Protein AF-A0A952ISI0-F1 (afdb_monomer_lite)

Structure (mmCIF, N/CA/C/O backbone):
data_AF-A0A952ISI0-F1
#
_entry.id   AF-A0A952ISI0-F1
#
loop_
_atom_site.group_PDB
_atom_site.id
_atom_site.type_symbol
_atom_site.label_atom_id
_atom_site.label_alt_id
_atom_site.label_comp_id
_atom_site.label_asym_id
_atom_site.label_entity_id
_atom_site.label_seq_id
_atom_site.pdbx_PDB_ins_code
_atom_site.Cartn_x
_atom_site.Cartn_y
_atom_site.Cartn_z
_atom_site.occupancy
_atom_site.B_iso_or_equiv
_atom_site.auth_seq_id
_atom_site.auth_comp_id
_atom_site.auth_asym_id
_atom_site.auth_atom_id
_atom_site.pdbx_PDB_model_num
ATOM 1 N N . MET A 1 1 ? -4.966 2.055 -0.351 1.00 89.69 1 MET A N 1
ATOM 2 C CA . MET A 1 1 ? -5.248 0.604 -0.196 1.00 89.69 1 MET A CA 1
ATOM 3 C C . MET A 1 1 ? -5.944 0.350 1.142 1.00 89.69 1 MET A C 1
ATOM 5 O O . MET A 1 1 ? -5.850 1.216 2.006 1.00 89.69 1 MET A O 1
ATOM 9 N N . LYS A 1 2 ? -6.636 -0.787 1.326 1.00 96.19 2 LYS A N 1
ATOM 10 C CA . LYS A 1 2 ? -7.301 -1.150 2.596 1.00 96.19 2 LYS A CA 1
ATOM 11 C C . LYS A 1 2 ? -6.538 -2.250 3.350 1.00 96.19 2 LYS A C 1
ATOM 13 O O . LYS A 1 2 ? -5.913 -3.111 2.725 1.00 96.19 2 LYS A O 1
ATOM 18 N N . CYS A 1 3 ? -6.580 -2.200 4.680 1.00 96.56 3 CYS A N 1
ATOM 19 C CA . CYS A 1 3 ? -6.066 -3.246 5.560 1.00 96.56 3 CYS A CA 1
ATOM 20 C C . CYS A 1 3 ? -6.962 -4.484 5.460 1.00 96.56 3 CYS A C 1
ATOM 22 O O . CYS A 1 3 ? -8.182 -4.358 5.486 1.00 96.56 3 CYS A O 1
ATOM 24 N N . ASN A 1 4 ? -6.372 -5.675 5.367 1.00 95.25 4 ASN A N 1
ATOM 25 C CA . ASN A 1 4 ? -7.150 -6.907 5.232 1.00 95.25 4 ASN A CA 1
ATOM 26 C C . ASN A 1 4 ? -7.825 -7.326 6.547 1.00 95.25 4 ASN A C 1
ATOM 28 O O . ASN A 1 4 ? -8.844 -8.002 6.504 1.00 95.25 4 ASN A O 1
ATOM 32 N N . SER A 1 5 ? -7.277 -6.922 7.697 1.00 95.69 5 SER A N 1
ATOM 33 C CA . SER A 1 5 ? -7.800 -7.329 9.005 1.00 95.69 5 SER A CA 1
ATOM 34 C C . SER A 1 5 ? -8.957 -6.451 9.478 1.00 95.69 5 SER A C 1
ATOM 36 O O . SER A 1 5 ? -9.991 -6.959 9.890 1.00 95.69 5 SER A O 1
ATOM 38 N N . CYS A 1 6 ? -8.808 -5.126 9.414 1.00 95.69 6 CYS A N 1
ATOM 39 C CA . CYS A 1 6 ? -9.796 -4.181 9.954 1.00 95.69 6 CYS A CA 1
ATOM 40 C C . CYS A 1 6 ? -10.494 -3.336 8.877 1.00 95.69 6 CYS A C 1
ATOM 42 O O . CYS A 1 6 ? -11.285 -2.457 9.201 1.00 95.69 6 CYS A O 1
ATOM 44 N N . SER A 1 7 ? -10.210 -3.576 7.590 1.00 96.38 7 SER A N 1
ATOM 45 C CA . SER A 1 7 ? -10.782 -2.850 6.439 1.00 96.38 7 SER A CA 1
ATOM 46 C C . SER A 1 7 ? -10.505 -1.338 6.384 1.00 96.38 7 SER A C 1
ATOM 48 O O . SER A 1 7 ? -10.934 -0.667 5.440 1.00 96.38 7 SER A O 1
ATOM 50 N N . THR A 1 8 ? -9.742 -0.795 7.333 1.00 97.00 8 THR A N 1
ATOM 51 C CA . THR A 1 8 ? -9.357 0.618 7.385 1.00 97.00 8 THR A CA 1
ATOM 52 C C . THR A 1 8 ? -8.412 0.997 6.250 1.00 97.00 8 THR A C 1
ATOM 54 O O . THR A 1 8 ? -7.594 0.193 5.794 1.00 97.00 8 THR A O 1
ATOM 57 N N . SER A 1 9 ? -8.499 2.251 5.805 1.00 97.75 9 SER A N 1
ATOM 58 C CA . SER A 1 9 ? -7.539 2.841 4.872 1.00 97.75 9 SER A CA 1
ATOM 59 C C . SER A 1 9 ? -6.133 2.836 5.467 1.00 97.75 9 SER A C 1
ATOM 61 O O . SER A 1 9 ? -5.913 3.330 6.570 1.00 97.75 9 SER A O 1
ATOM 63 N N . MET A 1 10 ? -5.181 2.267 4.731 1.00 97.94 10 MET A N 1
ATOM 64 C CA . MET A 1 10 ? -3.777 2.270 5.138 1.00 97.94 10 MET A CA 1
ATOM 65 C C . MET A 1 10 ? -3.080 3.542 4.659 1.00 97.94 10 MET A C 1
ATOM 67 O O . MET A 1 10 ? -3.385 4.049 3.575 1.00 97.94 10 MET A O 1
ATOM 71 N N . VAL A 1 11 ? -2.126 4.014 5.456 1.00 97.31 11 VAL A N 1
ATOM 72 C CA . VAL A 1 11 ? -1.349 5.236 5.230 1.00 97.31 11 VAL A CA 1
ATOM 73 C C . VAL A 1 11 ? 0.026 4.861 4.689 1.00 97.31 11 VAL A C 1
ATOM 75 O O . VAL A 1 11 ? 0.629 3.907 5.171 1.00 97.31 11 VAL A O 1
ATOM 78 N N . LEU A 1 12 ? 0.507 5.578 3.672 1.00 97.19 12 LEU A N 1
ATOM 79 C CA . LEU A 1 12 ? 1.858 5.398 3.137 1.00 97.19 12 LEU A CA 1
ATOM 80 C C . LEU A 1 12 ? 2.872 5.971 4.131 1.00 97.19 12 LEU A C 1
ATOM 82 O O . LEU A 1 12 ? 2.806 7.153 4.452 1.00 97.19 12 LEU A O 1
ATOM 86 N N . GLU A 1 13 ? 3.798 5.142 4.593 1.00 96.31 13 GLU A N 1
ATOM 87 C CA . GLU A 1 13 ? 4.800 5.526 5.592 1.00 96.31 13 GLU A CA 1
ATOM 88 C C . GLU A 1 13 ? 6.170 5.742 4.951 1.00 96.31 13 GLU A C 1
ATOM 90 O O . GLU A 1 13 ? 6.840 6.742 5.196 1.00 96.31 13 GLU A O 1
ATOM 95 N N . ARG A 1 14 ? 6.572 4.816 4.075 1.00 95.62 14 ARG A N 1
ATOM 96 C CA . ARG A 1 14 ? 7.871 4.845 3.404 1.00 95.62 14 ARG A CA 1
ATOM 97 C C . ARG A 1 14 ? 7.706 4.552 1.925 1.00 95.62 14 ARG A C 1
ATOM 99 O O . ARG A 1 14 ? 6.906 3.707 1.527 1.00 95.62 14 ARG A O 1
ATOM 106 N N . THR A 1 15 ? 8.506 5.234 1.116 1.00 96.81 15 THR A N 1
ATOM 107 C CA . THR A 1 15 ? 8.694 4.923 -0.301 1.00 96.81 15 THR A CA 1
ATOM 108 C C . THR A 1 15 ? 10.179 4.771 -0.571 1.00 96.81 15 THR A C 1
ATOM 110 O O . THR A 1 15 ? 10.985 5.549 -0.071 1.00 96.81 15 THR A O 1
ATOM 113 N N . GLU A 1 16 ? 10.533 3.777 -1.370 1.00 96.38 16 GLU A N 1
ATOM 114 C CA . GLU A 1 16 ? 11.889 3.550 -1.846 1.00 96.38 16 GLU A CA 1
ATOM 115 C C . GLU A 1 16 ? 11.842 3.364 -3.355 1.00 96.38 16 GLU A C 1
ATOM 117 O O . GLU A 1 16 ? 11.058 2.571 -3.879 1.00 96.38 16 GLU A O 1
ATOM 122 N N . SER A 1 17 ? 12.660 4.128 -4.065 1.00 94.81 17 SER A N 1
ATOM 123 C CA . SER A 1 17 ? 12.734 4.098 -5.519 1.00 94.81 17 SER A CA 1
ATOM 124 C C . SER A 1 17 ? 14.105 3.614 -5.962 1.00 94.81 17 SER A C 1
ATOM 126 O O . SER A 1 17 ? 15.123 4.162 -5.547 1.00 94.81 17 SER A O 1
ATOM 128 N N . SER A 1 18 ? 14.110 2.632 -6.855 1.00 91.38 18 SER A N 1
ATOM 129 C CA . SER A 1 18 ? 15.262 2.234 -7.656 1.00 91.38 18 SER A CA 1
ATOM 130 C C . SER A 1 18 ? 15.027 2.634 -9.124 1.00 91.38 18 SER A C 1
ATOM 132 O O . SER A 1 18 ? 13.893 2.946 -9.499 1.00 91.38 18 SER A O 1
ATOM 134 N N . PRO A 1 19 ? 16.051 2.588 -9.992 1.00 90.31 19 PRO A N 1
ATOM 135 C CA . PRO A 1 19 ? 15.895 2.883 -11.421 1.00 90.31 19 PRO A CA 1
ATOM 136 C C . PRO A 1 19 ? 14.863 2.001 -12.144 1.00 90.31 19 PRO A C 1
ATOM 138 O O . PRO A 1 19 ? 14.319 2.393 -13.169 1.00 90.31 19 PRO A O 1
ATOM 141 N N . ILE A 1 20 ? 14.590 0.804 -11.618 1.00 92.94 20 ILE A N 1
ATOM 142 C CA . ILE A 1 20 ? 13.734 -0.209 -12.255 1.00 92.94 20 ILE A CA 1
ATOM 143 C C . ILE A 1 20 ? 12.440 -0.475 -11.480 1.00 92.94 20 ILE A C 1
ATOM 145 O O . ILE A 1 20 ? 11.546 -1.170 -11.969 1.00 92.94 20 ILE A O 1
ATOM 149 N N . SER A 1 21 ? 12.314 0.035 -10.256 1.00 94.62 21 SER A N 1
ATOM 150 C CA . SER A 1 21 ? 11.183 -0.273 -9.385 1.00 94.62 21 SER A CA 1
ATOM 151 C C . SER A 1 21 ? 10.922 0.802 -8.337 1.00 94.62 21 SER A C 1
ATOM 153 O O . SER A 1 21 ? 11.760 1.644 -8.032 1.00 94.62 21 SER A O 1
ATOM 155 N N . ARG A 1 22 ? 9.722 0.770 -7.773 1.00 95.38 22 ARG A N 1
ATOM 156 C CA . ARG A 1 22 ? 9.302 1.586 -6.643 1.00 95.38 22 ARG A CA 1
ATOM 157 C C . ARG A 1 22 ? 8.602 0.685 -5.639 1.00 95.38 22 ARG A C 1
ATOM 159 O O . ARG A 1 22 ? 7.622 0.027 -5.988 1.00 95.38 22 ARG A O 1
ATOM 166 N N . SER A 1 23 ? 9.115 0.655 -4.421 1.00 97.31 23 SER A N 1
ATOM 167 C CA . SER A 1 23 ? 8.536 -0.055 -3.287 1.00 97.31 23 SER A CA 1
ATOM 168 C C . SER A 1 23 ? 7.878 0.946 -2.343 1.00 97.31 23 SER A C 1
ATOM 170 O O . SER A 1 23 ? 8.433 2.000 -2.044 1.00 97.31 23 SER A O 1
ATOM 172 N N . GLU A 1 24 ? 6.674 0.625 -1.894 1.00 97.50 24 GLU A N 1
ATOM 173 C CA . GLU A 1 24 ? 5.838 1.464 -1.037 1.00 97.50 24 GLU A CA 1
ATOM 174 C C . GLU A 1 24 ? 5.379 0.636 0.162 1.00 97.50 24 GLU A C 1
ATOM 176 O O . GLU A 1 24 ? 4.841 -0.460 -0.013 1.00 97.50 24 GLU A O 1
ATOM 181 N N . TRP A 1 25 ? 5.594 1.148 1.372 1.00 97.50 25 TRP A N 1
ATOM 182 C CA . TRP A 1 25 ? 5.176 0.515 2.621 1.00 97.50 25 TRP A CA 1
ATOM 183 C C . TRP A 1 25 ? 4.026 1.298 3.227 1.00 97.50 25 TRP A C 1
ATOM 185 O O . TRP A 1 25 ? 4.127 2.501 3.470 1.00 97.50 25 TRP A O 1
ATOM 195 N N . TYR A 1 26 ? 2.944 0.586 3.498 1.00 97.56 26 TYR A N 1
ATOM 196 C CA . TYR A 1 26 ? 1.729 1.128 4.067 1.00 97.56 26 TYR A CA 1
ATOM 197 C C . TYR A 1 26 ? 1.489 0.538 5.445 1.00 97.56 26 TYR A C 1
ATOM 199 O O . TYR A 1 26 ? 1.604 -0.674 5.622 1.00 97.56 26 TYR A O 1
ATOM 207 N N . ASN A 1 27 ? 1.072 1.377 6.383 1.00 97.38 27 ASN A N 1
ATOM 208 C CA . ASN A 1 27 ? 0.749 1.002 7.751 1.00 97.38 27 ASN A CA 1
ATOM 209 C C . ASN A 1 27 ? -0.742 1.235 8.034 1.00 97.38 27 ASN A C 1
ATOM 211 O O . ASN A 1 27 ? -1.356 2.178 7.523 1.00 97.38 27 ASN A O 1
ATOM 215 N N . CYS A 1 28 ? -1.356 0.350 8.814 1.00 97.69 28 CYS A N 1
ATOM 216 C CA . CYS A 1 28 ? -2.716 0.523 9.292 1.00 97.69 28 CYS A CA 1
ATOM 217 C C . CYS A 1 28 ? -2.724 1.234 10.655 1.00 97.69 28 CYS A C 1
ATOM 219 O O . CYS A 1 28 ? -2.254 0.654 11.633 1.00 97.69 28 CYS A O 1
ATOM 221 N N . PRO A 1 29 ? -3.355 2.415 10.776 1.00 96.38 29 PRO A N 1
ATOM 222 C CA . PRO A 1 29 ? -3.336 3.181 12.022 1.00 96.38 29 PRO A CA 1
ATOM 223 C C . PRO A 1 29 ? -4.140 2.545 13.167 1.00 96.38 29 PRO A C 1
ATOM 225 O O . PRO A 1 29 ? -4.009 2.985 14.302 1.00 96.38 29 PRO A O 1
ATOM 228 N N . LEU A 1 30 ? -4.983 1.540 12.895 1.00 96.81 30 LEU A N 1
ATOM 229 C CA . LEU A 1 30 ? -5.813 0.908 13.930 1.00 96.81 30 LEU A CA 1
ATOM 230 C C . LEU A 1 30 ? -5.216 -0.383 14.484 1.00 96.81 30 LEU A C 1
ATOM 232 O O . LEU A 1 30 ? -5.305 -0.628 15.680 1.00 96.81 30 LEU A O 1
ATOM 236 N N . CYS A 1 31 ? -4.645 -1.228 13.623 1.00 96.38 31 CYS A N 1
ATOM 237 C CA . CYS A 1 31 ? -4.140 -2.544 14.027 1.00 96.38 31 CYS A CA 1
ATOM 238 C C . CYS A 1 31 ? -2.625 -2.707 13.855 1.00 96.38 31 CYS A C 1
ATOM 240 O O . CYS A 1 31 ? -2.103 -3.777 14.152 1.00 96.38 31 CYS A O 1
ATOM 242 N N . GLY A 1 32 ? -1.923 -1.693 13.337 1.00 95.19 32 GLY A N 1
ATOM 243 C CA . GLY A 1 32 ? -0.470 -1.712 13.143 1.00 95.19 32 GLY A CA 1
ATOM 244 C C . GLY A 1 32 ? 0.021 -2.643 12.032 1.00 95.19 32 GLY A C 1
ATOM 245 O O . GLY A 1 32 ? 1.221 -2.870 11.900 1.00 95.19 32 GLY A O 1
ATOM 246 N N . GLN A 1 33 ? -0.878 -3.220 11.229 1.00 96.50 33 GLN A N 1
ATOM 247 C CA . GLN A 1 33 ? -0.471 -4.116 10.152 1.00 96.50 33 GLN A CA 1
ATOM 248 C C . GLN A 1 33 ? 0.234 -3.344 9.034 1.00 96.50 33 GLN A C 1
ATOM 250 O O . GLN A 1 33 ? -0.275 -2.331 8.554 1.00 96.50 33 GLN A O 1
ATOM 255 N N . VAL A 1 34 ? 1.356 -3.887 8.563 1.00 96.25 34 VAL A N 1
ATOM 256 C CA . VAL A 1 34 ? 2.159 -3.305 7.484 1.00 96.25 34 VAL A CA 1
ATOM 257 C C . VAL A 1 34 ? 1.989 -4.113 6.199 1.00 96.25 34 VAL A C 1
ATOM 259 O O . VAL A 1 34 ? 1.936 -5.343 6.221 1.00 96.25 34 VAL A O 1
ATOM 262 N N . ARG A 1 35 ? 1.898 -3.429 5.056 1.00 96.06 35 ARG A N 1
ATOM 263 C CA . ARG A 1 35 ? 1.877 -4.041 3.721 1.00 96.06 35 ARG A CA 1
ATOM 264 C C . ARG A 1 35 ? 2.844 -3.323 2.794 1.00 96.06 35 ARG A C 1
ATOM 266 O O . ARG A 1 35 ? 2.823 -2.102 2.711 1.00 96.06 35 ARG A O 1
ATOM 273 N N . MET A 1 36 ? 3.637 -4.095 2.060 1.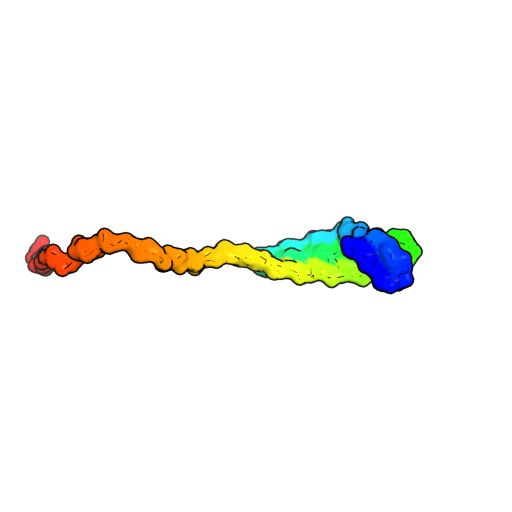00 96.19 36 MET A N 1
ATOM 274 C CA . MET A 1 36 ? 4.541 -3.586 1.032 1.00 96.19 36 MET A CA 1
ATOM 275 C C . MET A 1 36 ? 3.960 -3.852 -0.358 1.00 96.19 36 MET A C 1
ATOM 277 O O . MET A 1 36 ? 3.442 -4.939 -0.620 1.00 96.19 36 MET A O 1
ATOM 281 N N . THR A 1 37 ? 4.066 -2.879 -1.258 1.00 95.12 37 THR A N 1
ATOM 282 C CA . THR A 1 37 ? 3.771 -3.054 -2.683 1.00 95.12 37 THR A CA 1
ATOM 283 C C . THR A 1 37 ? 4.959 -2.614 -3.517 1.00 95.12 37 THR A C 1
ATOM 285 O O . THR A 1 37 ? 5.493 -1.533 -3.289 1.00 95.12 37 THR A O 1
ATOM 288 N N . THR A 1 38 ? 5.336 -3.411 -4.513 1.00 95.50 38 THR A N 1
ATOM 289 C CA . THR A 1 38 ? 6.406 -3.068 -5.455 1.00 95.50 38 THR A CA 1
ATOM 290 C C . THR A 1 38 ? 5.823 -2.915 -6.852 1.00 95.50 38 THR A C 1
ATOM 292 O O . THR A 1 38 ? 5.132 -3.803 -7.350 1.00 95.50 38 THR A O 1
ATOM 295 N N . ARG A 1 39 ? 6.111 -1.787 -7.499 1.00 91.88 39 ARG A N 1
ATOM 296 C CA . ARG A 1 39 ? 5.766 -1.512 -8.896 1.00 91.88 39 ARG A CA 1
ATOM 297 C C . ARG A 1 39 ? 7.050 -1.433 -9.710 1.00 91.88 39 ARG A C 1
ATOM 299 O O . ARG A 1 39 ? 7.993 -0.771 -9.291 1.00 91.88 39 ARG A O 1
ATOM 306 N N . LYS A 1 40 ? 7.105 -2.095 -10.867 1.00 91.50 40 LYS A N 1
ATOM 307 C CA . LYS A 1 40 ? 8.200 -1.884 -11.826 1.00 91.50 40 LYS A CA 1
ATOM 308 C C . LYS A 1 40 ? 8.029 -0.499 -12.446 1.00 91.50 40 LYS A C 1
ATOM 310 O O . LYS A 1 40 ? 6.909 -0.138 -12.809 1.00 91.50 40 LYS 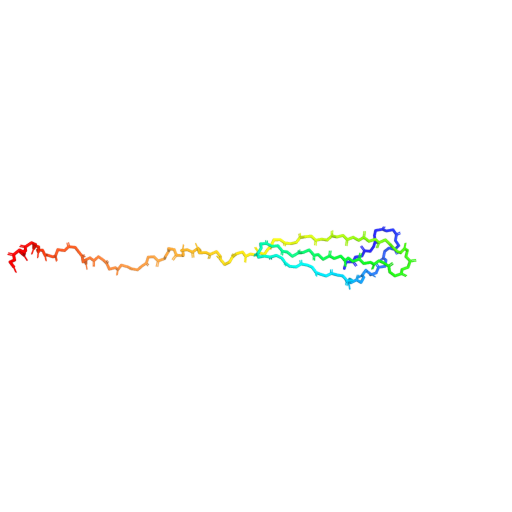A O 1
ATOM 315 N N . GLN A 1 41 ? 9.106 0.274 -12.536 1.00 81.69 41 GLN A N 1
ATOM 316 C CA . GLN A 1 41 ? 9.074 1.492 -13.337 1.00 81.69 41 GLN A CA 1
ATOM 317 C C . GLN A 1 41 ? 9.067 1.064 -14.800 1.00 81.69 41 GLN A C 1
ATO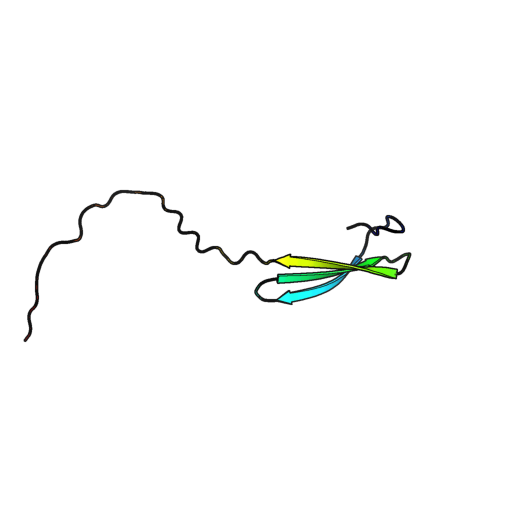M 319 O O . GLN A 1 41 ? 9.852 0.205 -15.200 1.00 81.69 41 GLN A O 1
ATOM 324 N N . ALA A 1 42 ? 8.141 1.616 -15.583 1.00 73.31 42 ALA A N 1
ATOM 325 C CA . ALA A 1 42 ? 8.218 1.480 -17.023 1.00 73.31 42 ALA A CA 1
ATOM 326 C C . ALA A 1 42 ? 9.515 2.171 -17.444 1.00 73.31 42 ALA A C 1
ATOM 328 O O . ALA A 1 42 ? 9.616 3.395 -17.391 1.00 73.31 42 ALA A O 1
ATOM 329 N N . THR A 1 43 ? 10.524 1.387 -17.817 1.00 65.31 43 THR A N 1
ATOM 330 C CA . THR A 1 43 ? 11.617 1.916 -18.624 1.00 65.31 43 THR A CA 1
ATOM 331 C C . THR A 1 43 ? 10.971 2.589 -19.831 1.00 65.31 43 THR A C 1
ATOM 333 O O . THR A 1 43 ? 10.050 1.978 -20.395 1.00 65.31 43 THR A O 1
ATOM 336 N N . PRO A 1 44 ? 11.388 3.805 -20.233 1.00 60.00 44 PRO A N 1
ATOM 337 C CA . PRO A 1 44 ? 10.968 4.344 -21.515 1.00 60.00 44 PRO A CA 1
ATOM 338 C C . PRO A 1 44 ? 11.316 3.272 -22.539 1.00 60.00 44 PRO A C 1
ATOM 340 O O . PRO A 1 44 ? 12.479 2.928 -22.745 1.00 60.00 44 PRO A O 1
ATOM 343 N N . SER A 1 45 ? 10.282 2.622 -23.058 1.00 53.38 45 SER A N 1
ATOM 344 C CA . SER A 1 45 ? 10.475 1.591 -24.049 1.00 53.38 45 SER A CA 1
ATOM 345 C C . SER A 1 45 ? 10.986 2.351 -25.259 1.00 53.38 45 SER A C 1
ATOM 347 O O . SER A 1 45 ? 10.252 3.165 -25.814 1.00 53.38 45 SER A O 1
ATOM 349 N N . HIS A 1 46 ? 12.237 2.119 -25.654 1.00 55.47 46 HIS A N 1
ATOM 350 C CA . HIS A 1 46 ? 12.651 2.313 -27.038 1.00 55.47 46 HIS A CA 1
ATOM 351 C C . HIS A 1 46 ? 11.826 1.328 -27.885 1.00 55.47 46 HIS A C 1
ATOM 353 O O . HIS A 1 46 ? 12.314 0.307 -28.351 1.00 55.47 46 HIS A O 1
ATOM 359 N N . GLN A 1 47 ? 10.524 1.577 -28.000 1.00 48.59 47 GLN A N 1
ATOM 360 C CA . GLN A 1 47 ? 9.681 0.985 -29.013 1.00 48.59 47 GLN A CA 1
ATOM 361 C C . GLN A 1 47 ? 9.794 1.925 -30.200 1.00 48.59 47 GLN A C 1
ATOM 363 O O . GLN A 1 47 ? 9.127 2.952 -30.289 1.00 48.59 47 GLN A O 1
ATOM 368 N N . THR A 1 48 ? 10.731 1.569 -31.074 1.00 53.75 48 THR A N 1
ATOM 369 C CA . THR A 1 48 ? 10.653 1.807 -32.509 1.00 53.75 48 THR A CA 1
ATOM 370 C C . THR A 1 48 ? 9.223 1.530 -32.969 1.00 53.75 48 THR A C 1
ATOM 372 O O . THR A 1 48 ? 8.826 0.377 -33.137 1.00 53.75 48 THR A O 1
ATOM 375 N N . ALA A 1 49 ? 8.430 2.590 -33.108 1.00 51.59 49 ALA A N 1
ATOM 376 C CA . ALA A 1 49 ? 7.189 2.544 -33.855 1.00 51.59 49 ALA A CA 1
ATOM 377 C C . ALA A 1 49 ? 7.576 2.565 -35.332 1.00 51.59 49 ALA A C 1
ATOM 379 O O . ALA A 1 49 ? 7.843 3.618 -35.909 1.00 51.59 49 ALA A O 1
ATOM 380 N N . ASP A 1 50 ? 7.680 1.374 -35.907 1.00 52.28 50 ASP A N 1
ATOM 381 C CA . ASP A 1 50 ? 7.764 1.197 -37.344 1.00 52.28 50 ASP A CA 1
ATOM 382 C C . ASP A 1 50 ? 6.413 1.613 -37.947 1.00 52.28 50 ASP A C 1
ATOM 384 O O . ASP A 1 50 ? 5.389 0.953 -37.759 1.00 52.28 50 ASP A O 1
ATOM 388 N N . ALA A 1 51 ? 6.395 2.771 -38.603 1.00 54.59 51 ALA A N 1
ATOM 389 C CA . ALA A 1 51 ? 5.284 3.246 -39.416 1.00 54.59 51 ALA A CA 1
ATOM 390 C C . ALA A 1 51 ? 5.845 3.921 -40.675 1.00 54.59 51 ALA A C 1
ATOM 392 O O . ALA A 1 51 ? 5.882 5.142 -40.798 1.00 54.59 51 ALA A O 1
ATOM 393 N N . THR A 1 52 ? 6.330 3.076 -41.586 1.00 55.62 52 THR A N 1
ATOM 394 C CA . THR A 1 52 ? 6.298 3.200 -43.052 1.00 55.62 52 THR A CA 1
ATOM 395 C C . THR A 1 52 ? 5.877 4.571 -43.607 1.00 55.62 52 THR A C 1
ATOM 397 O O . THR A 1 52 ? 4.688 4.866 -43.745 1.00 55.62 52 THR A O 1
ATOM 400 N N . ARG A 1 53 ? 6.850 5.359 -44.074 1.00 48.88 53 ARG A N 1
ATOM 401 C CA . ARG A 1 53 ? 6.646 6.266 -45.209 1.00 48.88 53 ARG A CA 1
ATOM 402 C C . ARG A 1 53 ? 7.871 6.215 -46.109 1.00 48.88 53 ARG A C 1
ATOM 404 O O . ARG A 1 53 ? 8.985 6.499 -45.688 1.00 48.88 53 ARG A O 1
ATOM 411 N N . SER A 1 54 ? 7.610 5.798 -47.336 1.00 54.53 54 SER A N 1
ATOM 412 C CA . SER A 1 54 ? 8.534 5.603 -48.436 1.00 54.53 54 SER A CA 1
ATOM 413 C C . SER A 1 54 ? 9.505 6.770 -48.616 1.00 54.53 54 SER A C 1
ATOM 415 O O . SER A 1 54 ? 9.093 7.885 -48.929 1.00 54.53 54 SER A O 1
ATOM 417 N N . VAL A 1 55 ? 10.791 6.467 -48.510 1.00 50.06 55 VAL A N 1
ATOM 418 C CA . VAL A 1 55 ? 11.812 6.990 -49.417 1.00 50.06 55 VAL A CA 1
ATOM 419 C C . VAL A 1 55 ? 12.675 5.788 -49.768 1.00 50.06 55 VAL A C 1
ATOM 421 O O . VAL A 1 55 ? 13.570 5.387 -49.031 1.00 50.06 55 VAL A O 1
ATOM 424 N N . ALA A 1 56 ? 12.280 5.137 -50.861 1.00 51.72 56 ALA A N 1
ATOM 425 C CA . ALA A 1 56 ? 13.252 4.489 -51.715 1.00 51.72 56 ALA A CA 1
ATOM 426 C C . ALA A 1 56 ? 14.283 5.548 -52.144 1.00 51.72 56 ALA A C 1
ATOM 428 O O . ALA A 1 56 ? 13.968 6.739 -52.169 1.00 51.72 56 ALA A O 1
ATOM 429 N N . ASP A 1 57 ? 15.474 5.070 -52.483 1.00 53.34 57 ASP A N 1
ATOM 430 C CA . ASP A 1 57 ? 16.579 5.821 -53.079 1.00 53.34 57 ASP A CA 1
ATOM 431 C C . ASP A 1 57 ? 17.450 6.609 -52.096 1.00 53.34 57 ASP A C 1
ATOM 433 O O . ASP A 1 57 ? 17.221 7.784 -51.832 1.00 53.34 57 ASP A O 1
ATOM 437 N N . LEU A 1 58 ? 18.496 5.942 -51.594 1.00 52.69 58 LEU A N 1
ATOM 438 C CA . LEU A 1 58 ? 19.841 6.514 -51.410 1.00 52.69 58 LEU A CA 1
ATOM 439 C C . LEU A 1 58 ? 20.854 5.377 -51.152 1.00 52.69 58 LEU A C 1
ATOM 441 O O . LEU A 1 58 ? 21.505 5.306 -50.115 1.00 52.69 58 LEU A O 1
ATOM 445 N N . TYR A 1 59 ? 20.961 4.460 -52.116 1.00 50.62 59 TYR A N 1
ATOM 446 C CA . T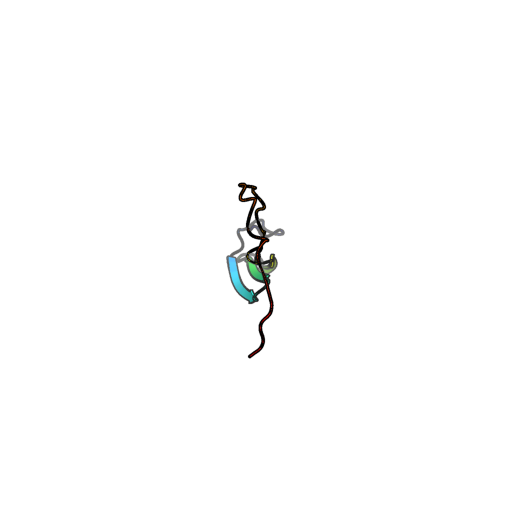YR A 1 59 ? 22.171 3.667 -52.346 1.00 50.62 59 TYR A CA 1
ATOM 447 C C . TYR A 1 59 ? 22.434 3.624 -53.849 1.00 50.62 59 TYR A C 1
ATOM 449 O O . TYR A 1 59 ? 21.895 2.768 -54.537 1.00 50.62 59 TYR A O 1
ATOM 457 N N . ASP A 1 60 ? 23.189 4.612 -54.315 1.00 43.84 60 ASP A N 1
ATOM 458 C CA . ASP A 1 60 ? 24.181 4.584 -55.402 1.00 43.84 60 ASP A CA 1
ATOM 459 C C . ASP A 1 60 ? 24.665 6.046 -55.484 1.00 43.84 60 ASP A C 1
ATOM 461 O O . ASP A 1 60 ? 23.854 6.961 -55.563 1.00 43.84 60 ASP A O 1
ATOM 465 N N . ASP A 1 61 ? 25.931 6.389 -55.284 1.00 46.38 61 ASP A N 1
ATOM 466 C CA . ASP A 1 61 ? 26.947 6.138 -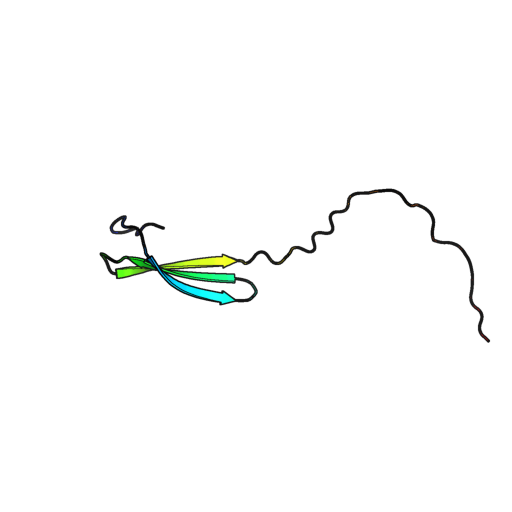56.290 1.00 46.38 61 ASP A CA 1
ATOM 467 C C . ASP A 1 61 ? 28.349 6.426 -55.709 1.00 46.38 61 ASP A C 1
ATOM 469 O O . ASP A 1 61 ? 28.621 7.490 -55.154 1.00 46.38 61 ASP A O 1
ATOM 473 N N . SER A 1 62 ? 29.222 5.437 -55.889 1.00 52.22 62 SER A N 1
ATOM 474 C CA . SER A 1 62 ? 30.633 5.587 -56.252 1.00 52.22 62 SER A CA 1
ATOM 475 C C . SER A 1 62 ? 31.697 6.102 -55.261 1.00 52.22 62 SER A C 1
ATOM 477 O O . SER A 1 62 ? 31.957 7.285 -55.082 1.00 52.22 62 SER A O 1
ATOM 479 N N . ALA A 1 63 ? 32.473 5.104 -54.818 1.00 52.09 63 ALA A N 1
ATOM 480 C CA . ALA A 1 63 ? 33.904 4.962 -55.120 1.00 52.09 63 ALA A CA 1
ATOM 481 C C . ALA A 1 63 ? 34.949 5.755 -54.303 1.00 52.09 63 ALA A C 1
ATOM 483 O O . ALA A 1 63 ? 35.188 6.942 -54.479 1.00 52.09 63 ALA A O 1
ATOM 484 N N . LEU A 1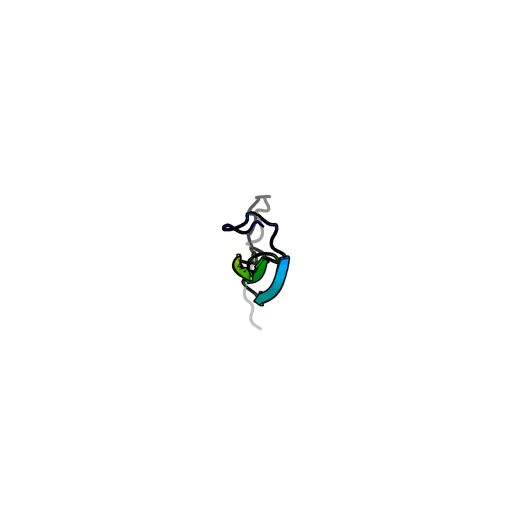 64 ? 35.685 4.989 -53.486 1.00 51.53 64 LEU A N 1
ATOM 485 C CA . LEU A 1 64 ? 37.147 4.827 -53.562 1.00 51.53 64 LEU A CA 1
ATOM 486 C C . LEU A 1 64 ? 37.937 5.845 -54.421 1.00 51.53 64 LEU A C 1
ATOM 488 O O . LEU A 1 64 ? 38.016 5.705 -55.637 1.00 51.53 64 LEU A O 1
ATOM 492 N N . ALA A 1 65 ? 38.664 6.733 -53.742 1.00 48.44 65 ALA A N 1
ATOM 493 C CA . ALA A 1 65 ? 40.031 7.187 -54.053 1.00 48.44 65 ALA A CA 1
ATOM 494 C C . ALA A 1 65 ? 40.547 7.855 -52.755 1.00 48.44 65 ALA A C 1
ATOM 496 O O . ALA A 1 65 ? 39.911 8.780 -52.268 1.00 48.44 65 ALA A O 1
ATOM 497 N N . LEU A 1 66 ? 41.535 7.371 -51.992 1.00 43.09 66 LEU A N 1
ATOM 498 C CA . LEU A 1 66 ? 42.932 7.082 -52.338 1.00 43.09 66 LEU A CA 1
ATOM 499 C C . LEU A 1 66 ? 43.561 8.187 -53.198 1.00 43.09 66 LEU A C 1
ATOM 501 O O . LEU A 1 66 ? 43.679 8.046 -54.412 1.00 43.09 66 LEU A O 1
ATOM 505 N N . ASN A 1 67 ? 43.948 9.279 -52.533 1.00 43.69 67 ASN A N 1
ATOM 506 C CA . ASN A 1 67 ? 45.291 9.863 -52.638 1.00 43.69 67 ASN A CA 1
ATOM 507 C C . ASN A 1 67 ? 45.578 10.789 -51.453 1.00 43.69 67 ASN A C 1
ATOM 509 O O . ASN A 1 67 ? 44.820 11.767 -51.280 1.00 43.69 67 ASN A O 1
#

Sequence (67 aa):
MKCNSCSTSMVLERTESSPISRSEWYNCPLCGQVRMTTRKQATPSHQTADATRSVADLYDDSALALN

Foldseek 3Di:
DADPPPRDDWDWDDWDDDPFKIKTWTADPPPRDIDIDMDTDPDPPPPPPDDDDDDDDDDDDDDDDDD

Secondary structure (DSSP, 8-state):
-B-TTT-PBPEEEEEEE-SSEEEEEEE-TTT--EEEEEEE---------------------------

Radius of gyration: 27.16 Å; chains: 1; bounding box: 56×17×70 Å

pLDDT: mean 78.73, std 21.31, range [43.09, 97.94]